Protein AF-A0AAN9UMR5-F1 (afdb_monomer)

Radius of gyration: 18.33 Å; Cα contacts (8 Å, |Δi|>4): 106; chains: 1; bounding box: 47×24×53 Å

Organism: NCBI:txid117547

pLDDT: mean 81.88, std 14.11, range [37.31, 95.06]

Secondary structure (DSSP, 8-state):
-PPPPHHHHHHHHHH-HHHHHHHHHHHHHHT-HHHHHTTT-S-HHHHHHHHHHTTEEEETHHHHHHHHT---SSPPEEEEES-HHHHHHHHHHHHHTTPEEEEETTEEEEE--

Mean predicted aligned error: 8.67 Å

Structure (mmCIF, N/CA/C/O backbone):
data_AF-A0AAN9UMR5-F1
#
_entry.id   AF-A0AAN9UMR5-F1
#
loop_
_atom_site.group_PDB
_atom_site.id
_atom_site.type_symbol
_atom_site.label_atom_id
_atom_site.label_alt_id
_atom_site.label_comp_id
_atom_site.label_asym_id
_atom_site.label_entity_id
_atom_site.label_seq_id
_atom_site.pdbx_PDB_ins_code
_atom_site.Cartn_x
_atom_site.Cartn_y
_atom_site.Cartn_z
_atom_site.occupancy
_atom_site.B_iso_or_equiv
_atom_site.auth_seq_id
_atom_site.auth_comp_id
_atom_site.auth_asym_id
_atom_site.auth_atom_id
_atom_site.pdbx_PDB_model_num
ATOM 1 N N . MET A 1 1 ? -15.652 -15.778 32.200 1.00 44.75 1 MET A N 1
ATOM 2 C CA . MET A 1 1 ? -15.644 -14.393 31.683 1.00 44.75 1 MET A CA 1
ATOM 3 C C . MET A 1 1 ? -16.024 -14.462 30.219 1.00 44.75 1 MET A C 1
ATOM 5 O O . MET A 1 1 ? -15.482 -15.312 29.527 1.00 44.75 1 MET A O 1
ATOM 9 N N . GLN A 1 2 ? -17.001 -13.669 29.790 1.00 79.44 2 GLN A N 1
ATOM 10 C CA . GLN A 1 2 ? -17.461 -13.634 28.402 1.00 79.44 2 GLN A CA 1
ATOM 11 C C . GLN A 1 2 ? -16.709 -12.500 27.702 1.00 79.44 2 GLN A C 1
ATOM 13 O O . GLN A 1 2 ? -16.713 -11.374 28.201 1.00 79.44 2 GLN A O 1
ATOM 18 N N . PHE A 1 3 ? -15.995 -12.812 26.625 1.00 83.06 3 PHE A N 1
ATOM 19 C CA . PHE A 1 3 ? -15.247 -11.822 25.855 1.00 83.06 3 PHE A CA 1
ATOM 20 C C . PHE A 1 3 ? -16.115 -11.293 24.713 1.00 83.06 3 PHE A C 1
ATOM 22 O O . PHE A 1 3 ? -17.003 -11.992 24.231 1.00 83.06 3 PHE A O 1
ATOM 29 N N . LEU A 1 4 ? -15.869 -10.045 24.316 1.00 85.44 4 LEU A N 1
ATOM 30 C CA . LEU A 1 4 ? -16.477 -9.458 23.127 1.00 85.44 4 LEU A CA 1
ATOM 31 C C . LEU A 1 4 ? -15.901 -10.137 21.889 1.00 85.44 4 LEU A C 1
ATOM 33 O O . LEU A 1 4 ? -14.686 -10.135 21.688 1.00 85.44 4 LEU A O 1
ATOM 37 N N . GLU A 1 5 ? -16.777 -10.659 21.044 1.00 89.88 5 GLU A N 1
ATOM 38 C CA . GLU A 1 5 ? -16.394 -11.188 19.745 1.00 89.88 5 GLU A CA 1
ATOM 39 C C . GLU A 1 5 ? -16.374 -10.057 18.698 1.00 89.88 5 GLU A C 1
ATOM 41 O O . GLU A 1 5 ? -17.028 -9.020 18.870 1.00 89.88 5 GLU A O 1
ATOM 46 N N . PRO A 1 6 ? -15.682 -10.223 17.554 1.00 86.50 6 PRO A N 1
ATOM 47 C CA . PRO A 1 6 ? -15.618 -9.187 16.520 1.00 86.50 6 PRO A CA 1
ATOM 48 C C . PRO A 1 6 ? -16.995 -8.687 16.050 1.00 86.50 6 PRO A C 1
ATOM 50 O O . PRO A 1 6 ? -17.166 -7.504 15.756 1.00 86.50 6 PRO A O 1
ATOM 53 N N . HIS A 1 7 ? -18.000 -9.565 16.013 1.00 88.69 7 HIS A N 1
ATOM 54 C CA . HIS A 1 7 ? -19.360 -9.198 15.620 1.00 88.69 7 HIS A CA 1
ATOM 55 C C . HIS A 1 7 ? -20.059 -8.295 16.651 1.00 88.69 7 HIS A C 1
ATOM 57 O O . HIS A 1 7 ? -20.858 -7.439 16.264 1.00 88.69 7 HIS A O 1
ATOM 63 N N . ASP A 1 8 ? -19.729 -8.424 17.937 1.00 91.62 8 ASP A N 1
ATOM 64 C CA . ASP A 1 8 ? -20.247 -7.551 18.989 1.00 91.62 8 ASP A CA 1
ATOM 65 C C . ASP A 1 8 ? -19.662 -6.144 18.866 1.00 91.62 8 ASP A C 1
ATOM 67 O O . ASP A 1 8 ? -20.387 -5.157 18.989 1.00 91.62 8 ASP A O 1
ATOM 71 N N . ILE A 1 9 ? -18.375 -6.038 18.519 1.00 88.62 9 ILE A N 1
ATOM 72 C CA . ILE A 1 9 ? -17.707 -4.755 18.246 1.00 88.62 9 ILE A CA 1
ATOM 73 C C . ILE A 1 9 ? -18.368 -4.051 17.053 1.00 88.62 9 ILE A C 1
ATOM 75 O O . ILE A 1 9 ? -18.643 -2.849 17.105 1.00 88.62 9 ILE A O 1
ATOM 79 N N . LEU A 1 10 ? -18.677 -4.793 15.985 1.00 89.00 10 LEU A N 1
ATOM 80 C CA . LEU A 1 10 ? -19.373 -4.248 14.815 1.00 89.00 10 LEU A CA 1
ATOM 81 C C . LEU A 1 10 ? -20.801 -3.798 15.150 1.00 89.00 10 LEU A C 1
ATOM 83 O O . LEU A 1 10 ? -21.231 -2.732 14.702 1.00 89.00 10 LEU A O 1
ATOM 87 N N . ARG A 1 11 ? -21.526 -4.563 15.976 1.00 91.44 11 ARG A N 1
ATOM 88 C CA . ARG A 1 11 ? -22.841 -4.149 16.488 1.00 91.44 11 ARG A CA 1
ATOM 89 C C . ARG A 1 11 ? -22.729 -2.875 17.316 1.00 91.44 11 ARG A C 1
ATOM 91 O O . ARG A 1 11 ? -23.497 -1.946 17.078 1.00 91.44 11 ARG A O 1
ATOM 98 N N . LEU A 1 12 ? -21.739 -2.777 18.200 1.00 90.44 12 LEU A N 1
ATOM 99 C CA . LEU A 1 12 ? -21.517 -1.595 19.032 1.00 90.44 12 LEU A CA 1
ATOM 100 C C . LEU A 1 12 ? -21.188 -0.349 18.190 1.00 90.44 12 LEU A C 1
ATOM 102 O O . LEU A 1 12 ? -21.710 0.732 18.456 1.00 90.44 12 LEU A O 1
ATOM 106 N N . ARG A 1 13 ? -20.413 -0.505 17.107 1.00 91.31 13 ARG A N 1
ATOM 107 C CA . ARG A 1 13 ? -20.164 0.551 16.100 1.00 91.31 13 ARG A CA 1
ATOM 108 C C . ARG A 1 13 ? -21.451 1.015 15.408 1.00 91.31 13 ARG A C 1
ATOM 110 O O . ARG A 1 13 ? -21.593 2.191 15.057 1.00 91.31 13 ARG A O 1
ATOM 117 N N . SER A 1 14 ? -22.390 0.100 15.169 1.00 90.00 14 SER A N 1
ATOM 118 C CA . SER A 1 14 ? -23.657 0.430 14.509 1.00 90.00 14 SER A CA 1
ATOM 119 C C . SER A 1 14 ? -24.617 1.198 15.425 1.00 90.00 14 SER A C 1
ATOM 121 O O . SER A 1 14 ? -25.298 2.103 14.945 1.00 90.00 14 SER A O 1
ATOM 123 N N . THR A 1 15 ? -24.617 0.904 16.729 1.00 94.50 15 THR A N 1
ATOM 124 C CA . THR A 1 15 ? -25.575 1.460 17.698 1.00 94.50 15 THR A CA 1
ATOM 125 C C . THR A 1 15 ? -25.069 2.702 18.432 1.00 94.50 15 THR A C 1
ATOM 127 O O . THR A 1 15 ? -25.874 3.571 18.759 1.00 94.50 15 THR A O 1
ATOM 130 N N . SER A 1 16 ? -23.758 2.833 18.662 1.00 95.06 16 SER A N 1
ATOM 131 C CA . SER A 1 16 ? -23.162 3.968 19.378 1.00 95.06 16 SER A CA 1
ATOM 132 C C . SER A 1 16 ? -22.323 4.845 18.449 1.00 95.06 16 SER A C 1
ATOM 134 O O . SER A 1 16 ? -21.291 4.418 17.927 1.00 95.06 16 SER A O 1
ATOM 136 N N . LYS A 1 17 ? -22.755 6.102 18.268 1.00 93.25 17 LYS A N 1
ATOM 137 C CA . LYS A 1 17 ? -21.997 7.111 17.506 1.00 93.25 17 LYS A CA 1
ATOM 138 C C . LYS A 1 17 ? -20.654 7.405 18.164 1.00 93.25 17 LYS A C 1
ATOM 140 O O . LYS A 1 17 ? -19.641 7.370 17.489 1.00 93.25 17 LYS A O 1
ATOM 145 N N . GLU A 1 18 ? -20.631 7.574 19.484 1.00 93.75 18 GLU A N 1
ATOM 146 C CA . GLU A 1 18 ? -19.389 7.844 20.213 1.00 93.75 18 GLU A CA 1
ATOM 147 C C . GLU A 1 18 ? -18.375 6.701 20.056 1.00 93.75 18 GLU A C 1
ATOM 149 O O . GLU A 1 18 ? -17.184 6.934 19.855 1.00 93.75 18 GLU A O 1
ATOM 154 N N . PHE A 1 19 ? -18.844 5.449 20.107 1.00 92.06 19 PHE A N 1
ATOM 155 C CA . PHE A 1 19 ? -17.971 4.300 19.885 1.00 92.06 19 PHE A CA 1
ATOM 156 C C . PHE A 1 19 ? -17.478 4.238 18.437 1.00 92.06 19 PHE A C 1
ATOM 158 O O . PHE A 1 19 ? -16.305 3.964 18.202 1.00 92.06 19 PHE A O 1
ATOM 165 N N . ARG A 1 20 ? -18.348 4.534 17.465 1.00 92.56 20 ARG A N 1
ATOM 166 C CA . ARG A 1 20 ? -17.966 4.649 16.054 1.00 92.56 20 ARG A CA 1
ATOM 167 C C . ARG A 1 20 ? -16.885 5.707 15.850 1.00 92.56 20 ARG A C 1
ATOM 169 O O . ARG A 1 20 ? -15.866 5.391 15.248 1.00 92.56 20 ARG A O 1
ATOM 176 N N . ASP A 1 21 ? -17.071 6.904 16.394 1.00 94.31 21 ASP A N 1
ATOM 177 C CA . ASP A 1 21 ? -16.142 8.027 16.239 1.00 94.31 21 ASP A CA 1
ATOM 178 C C . ASP A 1 21 ? -14.765 7.709 16.841 1.00 94.31 21 ASP A C 1
ATOM 180 O O . ASP A 1 21 ? -13.737 8.119 16.307 1.00 94.31 21 ASP A O 1
ATOM 184 N N . LYS A 1 22 ? -14.728 6.918 17.921 1.00 91.69 22 LYS A N 1
ATOM 185 C CA . LYS A 1 22 ? -13.484 6.422 18.529 1.00 91.69 22 LYS A CA 1
ATOM 186 C C . LYS A 1 22 ? -12.850 5.262 17.755 1.00 91.69 22 LYS A C 1
ATOM 188 O O . LYS A 1 22 ? -11.630 5.124 17.766 1.00 91.69 22 LYS A O 1
ATOM 193 N N . LEU A 1 23 ? -13.653 4.421 17.102 1.00 90.19 23 LEU A N 1
ATOM 194 C CA . LEU A 1 23 ? -13.182 3.238 16.380 1.00 90.19 23 LEU A CA 1
ATOM 195 C C . LEU A 1 23 ? -12.692 3.559 14.960 1.00 90.19 23 LEU A C 1
ATOM 197 O O . LEU A 1 23 ? -11.751 2.918 14.496 1.00 90.19 23 LEU A O 1
ATOM 201 N N . GLU A 1 24 ? -13.285 4.537 14.270 1.00 89.31 24 GLU A N 1
ATOM 202 C CA . GLU A 1 24 ? -12.901 4.879 12.891 1.00 89.31 24 GLU A CA 1
ATOM 203 C C . GLU A 1 24 ? -11.417 5.228 12.725 1.00 89.31 24 GLU A C 1
ATOM 205 O O . GLU A 1 24 ? -10.783 4.657 11.837 1.00 89.31 24 GLU A O 1
ATOM 210 N N . PRO A 1 25 ? -10.804 6.080 13.569 1.00 89.81 25 PRO A N 1
ATOM 211 C CA . PRO A 1 25 ? -9.381 6.385 13.445 1.00 89.81 25 PRO A CA 1
ATOM 212 C C . PRO A 1 25 ? -8.502 5.144 13.612 1.00 89.81 25 PRO A C 1
ATOM 214 O O . PRO A 1 25 ? -7.483 5.014 12.939 1.00 89.81 25 PRO A O 1
ATOM 217 N N . VAL A 1 26 ? -8.910 4.211 14.480 1.00 87.19 26 VAL A N 1
ATOM 218 C CA . VAL A 1 26 ? -8.191 2.952 14.708 1.00 87.19 26 VAL A CA 1
ATOM 219 C C . VAL A 1 26 ? -8.259 2.077 13.462 1.00 87.19 26 VAL A C 1
ATOM 221 O O . VAL A 1 26 ? -7.226 1.614 12.987 1.00 87.19 26 VAL A O 1
ATOM 224 N N . LEU A 1 27 ? -9.452 1.892 12.888 1.00 84.56 27 LEU A N 1
ATOM 225 C CA . LEU A 1 27 ? -9.618 1.122 11.653 1.00 84.56 27 LEU A CA 1
ATOM 226 C C . LEU A 1 27 ? -8.859 1.762 10.485 1.00 84.5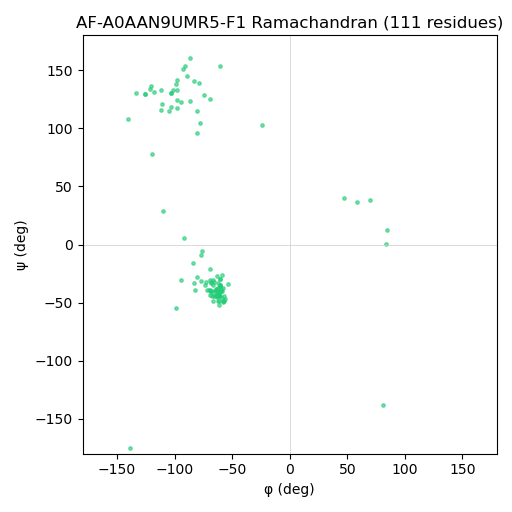6 27 LEU A C 1
ATOM 228 O O . LEU A 1 27 ? -8.173 1.056 9.749 1.00 84.56 27 LEU A O 1
ATOM 232 N N . ALA A 1 28 ? -8.927 3.086 10.346 1.00 85.88 28 ALA A N 1
ATOM 233 C CA . ALA A 1 28 ? -8.201 3.819 9.315 1.00 85.88 28 ALA A CA 1
ATOM 234 C C . ALA A 1 28 ? -6.680 3.645 9.451 1.00 85.88 28 ALA A C 1
ATOM 236 O O . ALA A 1 28 ? -6.006 3.370 8.461 1.00 85.88 28 ALA A O 1
ATOM 237 N N . ALA A 1 29 ? -6.144 3.733 10.672 1.00 84.94 29 ALA A N 1
ATOM 238 C CA . ALA A 1 29 ? -4.722 3.525 10.933 1.00 84.94 29 ALA A CA 1
ATOM 239 C C . ALA A 1 29 ? -4.279 2.074 10.681 1.00 84.94 29 ALA A C 1
ATOM 241 O O . ALA A 1 29 ? -3.170 1.840 10.207 1.00 84.94 29 ALA A O 1
ATOM 242 N N . MET A 1 30 ? -5.143 1.092 10.962 1.00 83.06 30 MET A N 1
ATOM 243 C CA . MET A 1 30 ? -4.841 -0.329 10.750 1.00 83.06 30 MET A CA 1
ATOM 244 C C . MET A 1 30 ? -4.699 -0.703 9.273 1.00 83.06 30 MET A C 1
ATOM 246 O O . MET A 1 30 ? -3.942 -1.616 8.955 1.00 83.06 30 MET A O 1
ATOM 250 N N . PHE A 1 31 ? -5.410 -0.009 8.382 1.00 83.44 31 PHE A N 1
ATOM 251 C CA . PHE A 1 31 ? -5.362 -0.238 6.936 1.00 83.44 31 PHE A CA 1
ATOM 252 C C . PHE A 1 31 ? -4.663 0.908 6.188 1.00 83.44 31 PHE A C 1
ATOM 254 O O . PHE A 1 31 ? -4.936 1.156 5.011 1.00 83.44 31 PHE A O 1
ATOM 261 N N . ASP A 1 32 ? -3.726 1.594 6.847 1.00 89.06 32 ASP A N 1
ATOM 262 C CA . ASP A 1 32 ? -2.905 2.613 6.203 1.00 89.06 32 ASP A CA 1
ATOM 263 C C . ASP A 1 32 ? -1.753 1.971 5.412 1.00 89.06 32 ASP A C 1
ATOM 265 O O . ASP A 1 32 ? -0.669 1.650 5.912 1.00 89.06 32 ASP A O 1
ATOM 269 N N . ILE A 1 33 ? -1.993 1.795 4.117 1.00 88.69 33 ILE A N 1
ATOM 270 C CA . ILE A 1 33 ? -0.992 1.316 3.163 1.00 88.69 33 ILE A CA 1
ATOM 271 C C . ILE A 1 33 ? 0.228 2.241 3.067 1.00 88.69 33 ILE A C 1
ATOM 273 O O . ILE A 1 33 ? 1.332 1.756 2.833 1.00 88.69 33 ILE A O 1
ATOM 277 N N . ASN A 1 34 ? 0.077 3.551 3.288 1.00 90.88 34 ASN A N 1
ATOM 278 C CA . ASN A 1 34 ? 1.220 4.459 3.286 1.00 90.88 34 ASN A CA 1
ATOM 279 C C . ASN A 1 34 ? 2.116 4.180 4.488 1.00 90.88 34 ASN A C 1
ATOM 281 O O . ASN A 1 34 ? 3.331 4.134 4.326 1.00 90.88 34 ASN A O 1
ATOM 285 N N . ALA A 1 35 ? 1.537 3.922 5.664 1.00 87.81 35 ALA A N 1
ATOM 286 C CA . ALA A 1 35 ? 2.307 3.503 6.832 1.00 87.81 35 ALA A CA 1
ATOM 287 C C . ALA A 1 35 ? 3.091 2.210 6.560 1.00 87.81 35 ALA A C 1
ATOM 289 O O . ALA A 1 35 ? 4.260 2.119 6.923 1.00 87.81 35 ALA A O 1
ATOM 290 N N . SER A 1 36 ? 2.490 1.254 5.846 1.00 86.75 36 SER A N 1
ATOM 291 C CA . SER A 1 36 ? 3.165 0.005 5.462 1.00 86.75 36 SER A CA 1
ATOM 292 C C . SER A 1 36 ? 4.282 0.212 4.433 1.00 86.75 36 SER A C 1
ATOM 294 O O . SER A 1 36 ? 5.288 -0.493 4.468 1.00 86.75 36 SER A O 1
ATOM 296 N N . LEU A 1 37 ? 4.132 1.183 3.530 1.00 88.75 37 LEU A N 1
ATOM 297 C CA . LEU A 1 37 ? 5.116 1.496 2.490 1.00 88.75 37 LEU A CA 1
ATOM 298 C C . LEU A 1 37 ? 6.250 2.416 2.965 1.00 88.75 37 LEU A C 1
ATOM 300 O O . LEU A 1 37 ? 7.286 2.458 2.307 1.00 88.75 37 LEU A O 1
ATOM 304 N N . ARG A 1 38 ? 6.101 3.103 4.108 1.00 89.00 38 ARG A N 1
ATOM 305 C CA . ARG A 1 38 ? 7.145 3.978 4.685 1.00 89.00 38 ARG A CA 1
ATOM 306 C C . ARG A 1 38 ? 8.456 3.261 4.993 1.00 89.00 38 ARG A C 1
ATOM 308 O O . ARG A 1 38 ? 9.496 3.902 5.009 1.00 89.00 38 ARG A O 1
ATOM 315 N N . GLN A 1 39 ? 8.414 1.951 5.234 1.00 84.19 39 GLN A N 1
ATOM 316 C CA . GLN A 1 39 ? 9.631 1.156 5.438 1.00 84.19 39 GLN A CA 1
ATOM 317 C C . GLN A 1 39 ? 10.463 1.008 4.151 1.00 84.19 39 GLN A C 1
ATOM 319 O O . GLN A 1 39 ? 11.647 0.699 4.220 1.00 84.19 39 GLN A O 1
ATOM 324 N N . PHE A 1 40 ? 9.834 1.204 2.987 1.00 84.94 40 PHE A N 1
ATOM 325 C CA . PHE A 1 40 ? 10.493 1.147 1.688 1.00 84.94 40 PHE A CA 1
ATOM 326 C C . PHE A 1 40 ? 10.814 2.544 1.200 1.00 84.94 40 PHE A C 1
ATOM 328 O O . PHE A 1 40 ? 11.971 2.814 0.932 1.00 84.94 40 PHE A O 1
ATOM 335 N N . PHE A 1 41 ? 9.817 3.428 1.132 1.00 86.75 41 PHE A N 1
ATOM 336 C CA . PHE A 1 41 ? 9.936 4.754 0.531 1.00 86.75 41 PHE A CA 1
ATOM 337 C C . PHE A 1 41 ? 9.632 5.846 1.549 1.00 86.75 41 PHE A C 1
ATOM 339 O O . PHE A 1 41 ? 8.606 5.788 2.227 1.00 86.75 41 PHE A O 1
ATOM 346 N N . GLU A 1 42 ? 10.439 6.908 1.572 1.00 87.31 42 GLU A N 1
ATOM 347 C CA . GLU A 1 42 ? 10.160 8.088 2.404 1.00 87.31 42 GLU A CA 1
ATOM 348 C C . GLU A 1 42 ? 8.796 8.714 2.073 1.00 87.31 42 GLU A C 1
ATOM 350 O O . GLU A 1 42 ? 8.059 9.163 2.955 1.00 87.31 42 GLU A O 1
ATOM 355 N N . LYS A 1 43 ? 8.437 8.706 0.783 1.00 90.38 43 LYS A N 1
ATOM 356 C CA . LYS A 1 43 ? 7.209 9.302 0.254 1.00 90.38 43 LYS A CA 1
ATOM 357 C C . LYS A 1 43 ? 6.321 8.252 -0.424 1.00 90.38 43 LYS A C 1
ATOM 359 O O . LYS A 1 43 ? 6.236 8.194 -1.652 1.00 90.38 43 LYS A O 1
ATOM 364 N N . PRO A 1 44 ? 5.591 7.436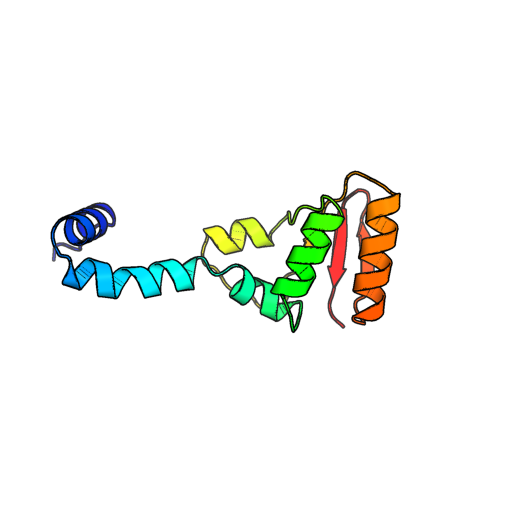 0.355 1.00 91.31 44 PRO A N 1
ATOM 365 C CA . PRO A 1 44 ? 4.801 6.323 -0.178 1.00 91.31 44 PRO A CA 1
ATOM 366 C C . PRO A 1 44 ? 3.664 6.762 -1.116 1.00 91.31 44 PRO A C 1
ATOM 368 O O . PRO A 1 44 ? 3.282 6.016 -2.016 1.00 91.31 44 PRO A O 1
ATOM 371 N N . ALA A 1 45 ? 3.135 7.976 -0.942 1.00 92.69 45 ALA A N 1
ATOM 372 C CA . ALA A 1 45 ? 2.096 8.520 -1.814 1.00 92.69 45 ALA A CA 1
ATOM 373 C C . ALA A 1 45 ? 2.618 8.827 -3.232 1.00 92.69 45 ALA A C 1
ATOM 375 O O . ALA A 1 45 ? 1.925 8.557 -4.215 1.00 92.69 45 ALA A O 1
ATOM 376 N N . GLU A 1 46 ? 3.847 9.344 -3.347 1.00 91.69 46 GLU A N 1
ATOM 377 C CA . GLU A 1 46 ? 4.497 9.583 -4.642 1.00 91.69 46 GLU A CA 1
ATOM 378 C C . GLU A 1 46 ? 4.772 8.250 -5.347 1.00 91.69 46 GLU A C 1
ATOM 380 O O . GLU A 1 46 ? 4.410 8.079 -6.510 1.00 91.69 46 GLU A O 1
ATOM 385 N N . PHE A 1 47 ? 5.286 7.262 -4.610 1.00 91.00 47 PHE A N 1
ATOM 386 C CA . PHE A 1 47 ? 5.496 5.914 -5.135 1.00 91.00 47 PHE A CA 1
ATOM 387 C C . PHE A 1 47 ? 4.193 5.269 -5.639 1.00 91.00 47 PHE A C 1
ATOM 389 O O . PHE A 1 47 ? 4.145 4.761 -6.755 1.00 91.00 47 PHE A O 1
ATOM 396 N N . ARG A 1 48 ? 3.094 5.343 -4.876 1.00 92.00 48 ARG A N 1
ATOM 397 C CA . ARG A 1 48 ? 1.778 4.838 -5.321 1.00 92.00 48 ARG A CA 1
ATOM 398 C C . ARG A 1 48 ? 1.265 5.542 -6.572 1.00 92.00 48 ARG A C 1
ATOM 400 O O . ARG A 1 48 ? 0.612 4.915 -7.401 1.00 92.00 48 ARG A O 1
ATOM 407 N N . THR A 1 49 ? 1.547 6.834 -6.697 1.00 93.00 49 THR A N 1
ATOM 408 C CA . THR A 1 49 ? 1.206 7.592 -7.900 1.00 93.00 49 THR A CA 1
ATOM 409 C C . THR A 1 49 ? 1.969 7.021 -9.091 1.00 93.00 49 THR A C 1
ATOM 411 O O . THR A 1 49 ? 1.353 6.746 -10.116 1.00 93.00 49 THR A O 1
ATOM 414 N N . GLN A 1 50 ? 3.267 6.741 -8.944 1.00 90.50 50 GLN A N 1
ATOM 415 C CA . GLN A 1 50 ? 4.062 6.100 -9.996 1.00 90.50 50 GLN A CA 1
ATOM 416 C C . GLN A 1 50 ? 3.597 4.681 -10.326 1.00 90.50 50 GLN A C 1
ATOM 418 O O . GLN A 1 50 ? 3.502 4.337 -11.503 1.00 90.50 50 GLN A O 1
ATOM 423 N N . LEU A 1 51 ? 3.208 3.889 -9.321 1.00 90.62 51 LEU A N 1
ATOM 424 C CA . LEU A 1 51 ? 2.593 2.580 -9.554 1.00 90.62 51 LEU A CA 1
ATOM 425 C C . LEU A 1 51 ? 1.339 2.693 -10.430 1.00 90.62 51 LEU A C 1
ATOM 427 O O . LEU A 1 51 ? 1.186 1.931 -11.379 1.00 90.62 51 LEU A O 1
ATOM 431 N N . GLY A 1 52 ? 0.475 3.675 -10.154 1.00 89.88 52 GLY A N 1
ATOM 432 C CA . GLY A 1 52 ? -0.718 3.931 -10.960 1.00 89.88 52 GLY A CA 1
ATOM 433 C C . GLY A 1 52 ? -0.397 4.318 -12.407 1.00 89.88 52 GLY A C 1
ATOM 434 O O . GLY A 1 52 ? -1.029 3.807 -13.326 1.00 89.88 52 GLY A O 1
ATOM 435 N N . HIS A 1 53 ? 0.616 5.163 -12.625 1.00 89.88 53 HIS A N 1
ATOM 436 C CA . HIS A 1 53 ? 1.054 5.550 -13.974 1.00 89.88 53 HIS A CA 1
ATOM 437 C C . HIS A 1 53 ? 1.647 4.374 -14.760 1.00 89.88 53 HIS A C 1
ATOM 439 O O . HIS A 1 53 ? 1.500 4.311 -15.978 1.00 89.88 53 HIS A O 1
ATOM 445 N N . CYS A 1 54 ? 2.298 3.439 -14.067 1.00 88.81 54 CYS A N 1
ATOM 446 C CA . CYS A 1 54 ? 2.950 2.280 -14.671 1.00 88.81 54 CYS A CA 1
ATOM 447 C C . CYS A 1 54 ? 2.044 1.039 -14.750 1.00 88.81 54 CYS A C 1
ATOM 449 O O . CYS A 1 54 ? 2.533 -0.029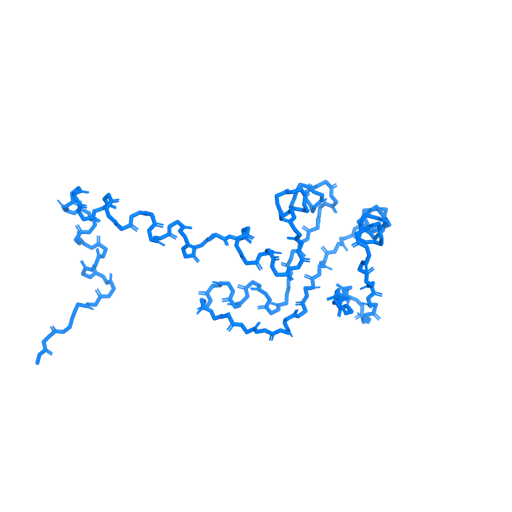 -15.107 1.00 88.81 54 CYS A O 1
ATOM 451 N N . ASN A 1 55 ? 0.758 1.149 -14.387 1.00 88.12 55 ASN A N 1
ATOM 452 C CA . ASN A 1 55 ? -0.157 0.009 -14.233 1.00 88.12 55 ASN A CA 1
ATOM 453 C C . ASN A 1 55 ? 0.468 -1.145 -13.417 1.00 88.12 55 ASN A C 1
ATOM 455 O O . ASN A 1 55 ? 0.358 -2.322 -13.758 1.00 88.12 55 ASN A O 1
ATOM 459 N N . ALA A 1 56 ? 1.196 -0.783 -12.361 1.00 89.12 56 ALA A N 1
ATOM 460 C CA . ALA A 1 56 ? 1.992 -1.697 -11.564 1.00 89.12 56 ALA A CA 1
ATOM 461 C C . ALA A 1 56 ? 1.237 -2.126 -10.303 1.00 89.12 56 ALA A C 1
ATOM 463 O O . ALA A 1 56 ? 0.567 -1.327 -9.641 1.00 89.12 56 ALA A O 1
ATOM 464 N N . LEU A 1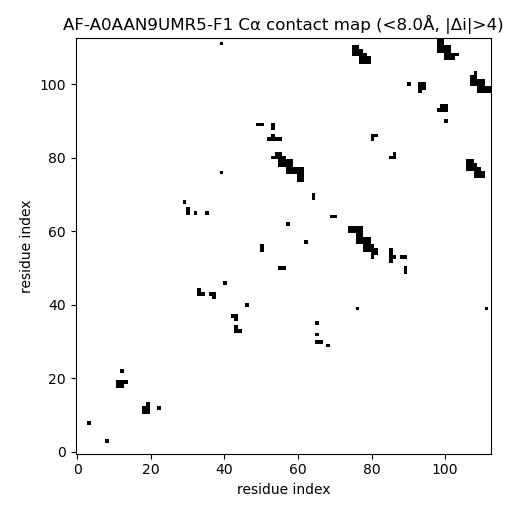 57 ? 1.382 -3.397 -9.941 1.00 90.69 57 LEU A N 1
ATOM 465 C CA . LEU A 1 57 ? 0.699 -4.016 -8.814 1.00 90.69 57 LEU A CA 1
ATOM 466 C C . LEU A 1 57 ? 1.700 -4.501 -7.774 1.00 90.69 57 LEU A C 1
ATOM 468 O O . LEU A 1 57 ? 2.652 -5.214 -8.079 1.00 90.69 57 LEU A O 1
ATOM 472 N N . ILE A 1 58 ? 1.447 -4.158 -6.514 1.00 90.44 58 ILE A N 1
ATOM 473 C CA . ILE A 1 58 ? 2.183 -4.740 -5.393 1.00 90.44 58 ILE A CA 1
ATOM 474 C C . ILE A 1 58 ? 1.679 -6.166 -5.186 1.00 90.44 58 ILE A C 1
ATOM 476 O O . ILE A 1 58 ? 0.476 -6.385 -5.034 1.00 90.44 58 ILE A O 1
ATOM 480 N N . HIS A 1 59 ? 2.593 -7.126 -5.126 1.00 87.69 59 HIS A N 1
ATOM 481 C CA . HIS A 1 59 ? 2.258 -8.527 -4.895 1.00 87.69 59 HIS A CA 1
ATOM 482 C C . HIS A 1 59 ? 3.247 -9.190 -3.927 1.00 87.69 59 HIS A C 1
ATOM 484 O O . HIS A 1 59 ? 4.100 -8.537 -3.325 1.00 87.69 59 HIS A O 1
ATOM 490 N N . GLY A 1 60 ? 3.092 -10.500 -3.736 1.00 85.50 60 GLY A N 1
ATOM 491 C CA . GLY A 1 60 ? 3.940 -11.283 -2.848 1.00 85.50 60 GLY A CA 1
ATOM 492 C C . GLY A 1 60 ? 3.517 -11.155 -1.388 1.00 85.50 60 GLY A C 1
ATOM 493 O O . GLY A 1 60 ? 2.333 -11.207 -1.059 1.00 85.50 60 GLY A O 1
ATOM 494 N N . ASP A 1 61 ? 4.501 -11.025 -0.508 1.00 86.25 61 ASP A N 1
ATOM 495 C CA . ASP A 1 61 ? 4.305 -11.151 0.936 1.00 86.25 61 ASP A CA 1
ATOM 496 C C . ASP A 1 61 ? 3.735 -9.874 1.579 1.00 86.25 61 ASP A C 1
ATOM 498 O O . ASP A 1 61 ? 2.999 -9.930 2.565 1.00 86.25 61 ASP A O 1
ATOM 502 N N . LEU A 1 62 ? 4.003 -8.701 0.993 1.00 87.88 62 LEU A N 1
ATOM 503 C CA . LEU A 1 62 ? 3.552 -7.430 1.561 1.00 87.88 62 LEU A CA 1
ATOM 504 C C . LEU A 1 62 ? 2.016 -7.310 1.643 1.00 87.88 62 LEU A C 1
ATOM 506 O O . LEU A 1 62 ? 1.525 -6.994 2.730 1.00 87.88 62 LEU A O 1
ATOM 510 N N . PRO A 1 63 ? 1.228 -7.598 0.585 1.00 88.81 63 PRO A N 1
ATOM 511 C CA . PRO A 1 63 ? -0.231 -7.580 0.694 1.00 88.81 63 PRO A CA 1
ATOM 512 C C . PRO A 1 63 ? -0.768 -8.573 1.731 1.00 88.81 63 PRO A C 1
ATOM 514 O O . PRO A 1 63 ? -1.670 -8.233 2.494 1.00 88.81 63 PRO A O 1
ATOM 517 N N . LEU A 1 64 ? -0.198 -9.781 1.809 1.00 88.31 64 LEU A N 1
ATOM 518 C CA . LEU A 1 64 ? -0.617 -10.793 2.786 1.00 88.31 64 LEU A CA 1
ATOM 519 C C . LEU A 1 64 ? -0.413 -10.289 4.217 1.00 88.31 64 LEU A C 1
ATOM 521 O O . LEU A 1 64 ? -1.337 -10.326 5.030 1.00 88.31 64 LEU A O 1
ATOM 525 N N . ARG A 1 65 ? 0.770 -9.743 4.503 1.00 84.31 65 ARG A N 1
ATOM 526 C CA . ARG A 1 65 ? 1.116 -9.174 5.810 1.00 84.31 65 ARG A CA 1
ATOM 527 C C . ARG A 1 65 ? 0.273 -7.956 6.162 1.00 84.31 65 ARG A C 1
ATOM 529 O O . ARG A 1 65 ? -0.131 -7.827 7.317 1.00 84.31 65 ARG A O 1
ATOM 536 N N . PHE A 1 66 ? -0.029 -7.105 5.181 1.00 87.69 66 PHE A N 1
ATOM 537 C CA . PHE A 1 66 ? -0.917 -5.956 5.349 1.00 87.69 66 PHE A CA 1
ATOM 538 C C . PHE A 1 66 ? -2.296 -6.397 5.862 1.00 87.69 66 PHE A C 1
ATOM 540 O O . PHE A 1 66 ? -2.766 -5.896 6.881 1.00 87.69 66 PHE A O 1
ATOM 547 N N . PHE A 1 67 ? -2.906 -7.413 5.244 1.00 86.56 67 PHE A N 1
ATOM 548 C CA . PHE A 1 67 ? -4.198 -7.939 5.702 1.00 86.56 67 PHE A CA 1
ATOM 549 C C . PHE A 1 67 ? -4.100 -8.749 7.007 1.00 86.56 67 PHE A C 1
ATOM 551 O O . PHE A 1 67 ? -5.020 -8.720 7.831 1.00 86.56 67 PHE A O 1
ATOM 558 N N . GLN A 1 68 ? -2.978 -9.436 7.238 1.00 87.06 68 GLN A N 1
ATOM 559 C CA . GLN A 1 68 ? -2.703 -10.165 8.483 1.00 87.06 68 GLN A CA 1
ATOM 560 C C . GLN A 1 68 ? -2.286 -9.260 9.649 1.00 87.06 68 GLN A C 1
ATOM 562 O O . GLN A 1 68 ? -2.212 -9.739 10.780 1.00 87.06 68 GLN A O 1
ATOM 567 N N . ARG A 1 69 ? -2.035 -7.966 9.409 1.00 83.12 69 ARG A N 1
ATOM 568 C CA . ARG A 1 69 ? -1.622 -6.978 10.422 1.00 83.12 69 ARG A CA 1
ATOM 569 C C . ARG A 1 69 ? -0.329 -7.370 11.146 1.00 83.12 69 ARG A C 1
ATOM 571 O O . ARG A 1 69 ? -0.180 -7.142 12.343 1.00 83.12 69 ARG A O 1
ATOM 578 N N . THR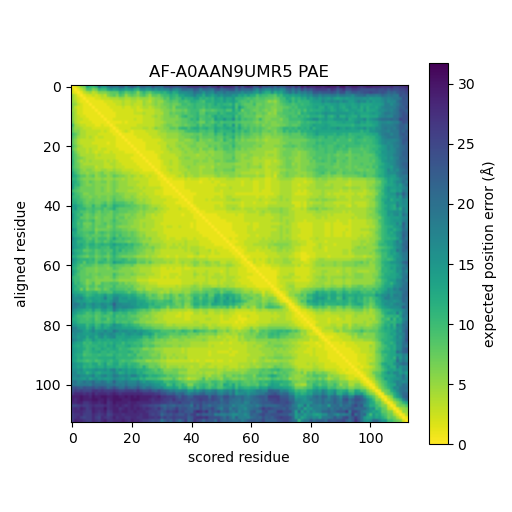 A 1 70 ? 0.602 -7.983 10.417 1.00 79.94 70 THR A N 1
ATOM 579 C CA . THR A 1 70 ? 1.892 -8.428 10.962 1.00 79.94 70 THR A CA 1
ATOM 580 C C . THR A 1 70 ? 3.021 -7.584 10.385 1.00 79.94 70 THR A C 1
ATOM 582 O O . THR A 1 70 ? 3.222 -7.563 9.173 1.00 79.94 70 THR A O 1
ATOM 585 N N . ILE A 1 71 ? 3.782 -6.911 11.252 1.00 69.69 71 ILE A N 1
ATOM 586 C CA . ILE A 1 71 ? 4.974 -6.148 10.866 1.00 69.69 71 ILE A CA 1
ATOM 587 C C . ILE A 1 71 ? 6.197 -7.025 11.124 1.00 69.69 71 ILE A C 1
ATOM 589 O O . ILE A 1 71 ? 6.399 -7.501 12.241 1.00 69.69 71 ILE A O 1
ATOM 593 N N . ARG A 1 72 ? 7.019 -7.236 10.097 1.00 71.88 72 ARG A N 1
ATOM 594 C CA . ARG A 1 72 ? 8.346 -7.838 10.242 1.00 71.88 72 ARG A CA 1
ATOM 595 C C . ARG A 1 72 ? 9.377 -6.908 9.604 1.00 71.88 72 ARG A C 1
ATOM 597 O O . ARG A 1 72 ? 9.159 -6.512 8.456 1.00 71.88 72 ARG A O 1
ATOM 604 N N . PRO A 1 73 ? 10.468 -6.571 10.312 1.00 65.75 73 PRO A N 1
ATOM 605 C CA . PRO A 1 73 ? 11.621 -5.956 9.668 1.00 65.75 73 PRO A CA 1
ATOM 606 C C . PRO A 1 73 ? 12.175 -6.912 8.594 1.00 65.75 73 PRO A C 1
ATOM 608 O O . PRO A 1 73 ? 11.946 -8.121 8.669 1.00 65.75 73 PRO A O 1
ATOM 611 N N . ASP A 1 74 ? 12.838 -6.364 7.577 1.00 68.50 74 ASP A N 1
ATOM 612 C CA . ASP A 1 74 ? 13.448 -7.095 6.449 1.00 68.50 74 ASP A CA 1
ATOM 613 C C . ASP A 1 74 ? 12.469 -7.740 5.458 1.00 68.50 74 ASP A C 1
ATOM 615 O O . ASP A 1 74 ? 12.687 -8.834 4.932 1.00 68.50 74 ASP A O 1
ATOM 619 N N . THR A 1 75 ? 11.360 -7.059 5.169 1.00 74.12 75 THR A N 1
ATOM 620 C CA . THR A 1 75 ? 10.458 -7.492 4.094 1.00 74.12 75 THR A CA 1
ATOM 621 C C . THR A 1 75 ? 10.969 -6.985 2.747 1.00 74.12 75 THR A C 1
ATOM 623 O O . THR A 1 75 ? 11.417 -5.849 2.653 1.00 74.12 75 THR A O 1
ATOM 626 N N . LEU A 1 76 ? 10.866 -7.801 1.699 1.00 81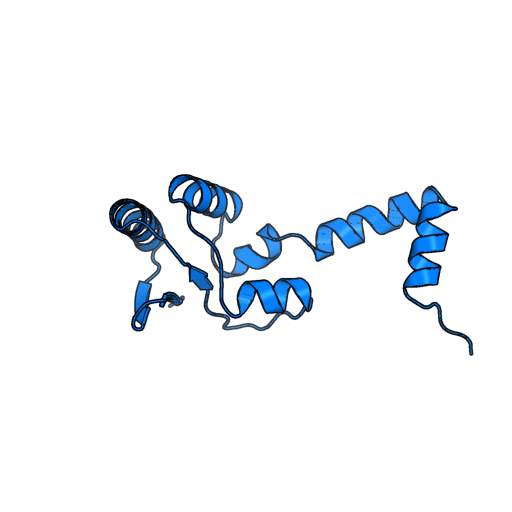.62 76 LEU A N 1
ATOM 627 C CA . LEU A 1 76 ? 11.095 -7.367 0.321 1.00 81.62 76 LEU A CA 1
ATOM 628 C C . LEU A 1 76 ? 9.789 -6.865 -0.300 1.00 81.62 76 LEU A C 1
ATOM 630 O O . LEU A 1 76 ? 8.714 -7.403 -0.023 1.00 81.62 76 LEU A O 1
ATOM 634 N N . LEU A 1 77 ? 9.886 -5.850 -1.156 1.00 85.62 77 LEU A N 1
ATOM 635 C CA . LEU A 1 77 ? 8.751 -5.365 -1.931 1.00 85.62 77 LEU A CA 1
ATOM 636 C C . LEU A 1 77 ? 8.806 -5.968 -3.334 1.00 85.62 77 LEU A C 1
ATOM 638 O O . LEU A 1 77 ? 9.742 -5.707 -4.087 1.00 85.62 77 LEU A O 1
ATOM 642 N N . SER A 1 78 ? 7.787 -6.749 -3.685 1.00 87.56 78 SER A N 1
ATOM 643 C CA . SER A 1 78 ? 7.630 -7.308 -5.028 1.00 87.56 78 SER A CA 1
ATOM 644 C C . SER A 1 78 ? 6.574 -6.530 -5.805 1.00 87.56 78 SER A C 1
ATOM 646 O O . SER A 1 78 ? 5.468 -6.280 -5.306 1.00 87.56 78 SER A O 1
ATOM 648 N N . ILE A 1 79 ? 6.926 -6.135 -7.027 1.00 88.31 79 ILE A N 1
ATOM 649 C CA . ILE A 1 79 ? 6.075 -5.339 -7.909 1.00 88.31 79 ILE A CA 1
ATOM 650 C C . ILE A 1 79 ? 5.951 -6.070 -9.242 1.00 88.31 79 ILE A C 1
ATOM 652 O O . ILE A 1 79 ? 6.942 -6.452 -9.859 1.00 88.31 79 ILE A O 1
ATOM 656 N N . MET A 1 80 ? 4.712 -6.239 -9.687 1.00 86.19 80 MET A N 1
ATOM 657 C CA . MET A 1 80 ? 4.363 -6.841 -10.961 1.00 86.19 80 MET A CA 1
ATOM 658 C C . MET A 1 80 ? 3.966 -5.732 -11.922 1.00 86.19 80 MET A C 1
ATOM 660 O O . MET A 1 80 ? 3.150 -4.874 -11.583 1.00 86.19 80 MET A O 1
ATOM 664 N N . ILE A 1 81 ? 4.542 -5.762 -13.116 1.00 87.81 81 ILE A N 1
ATOM 665 C CA . ILE A 1 81 ? 4.290 -4.798 -14.183 1.00 87.81 81 ILE A CA 1
ATOM 666 C C . ILE A 1 81 ? 4.085 -5.604 -15.456 1.00 87.81 81 ILE A C 1
ATOM 668 O O . ILE A 1 81 ? 4.863 -6.509 -15.744 1.00 87.81 81 ILE A O 1
ATOM 672 N N . GLU A 1 82 ? 3.014 -5.309 -16.182 1.00 82.62 82 GLU A N 1
ATOM 673 C CA . GLU A 1 82 ? 2.663 -6.052 -17.393 1.00 82.62 82 GLU A CA 1
ATOM 674 C C . GLU A 1 82 ? 3.447 -5.563 -18.620 1.00 82.62 82 GLU A C 1
ATOM 676 O O . GLU A 1 82 ? 3.884 -6.370 -19.437 1.00 82.62 82 GLU A O 1
ATOM 681 N N . ASP A 1 83 ? 3.653 -4.246 -18.738 1.00 86.38 83 ASP A N 1
ATOM 682 C CA . ASP A 1 83 ? 4.308 -3.631 -19.893 1.00 86.38 83 ASP A CA 1
ATOM 683 C C . ASP A 1 83 ? 5.790 -3.322 -19.645 1.00 86.38 83 ASP A C 1
ATOM 685 O O . ASP A 1 83 ? 6.183 -2.775 -18.612 1.00 86.38 83 ASP A O 1
ATOM 689 N N . HIS A 1 84 ? 6.615 -3.602 -20.653 1.00 79.94 84 HIS A N 1
ATOM 690 C CA . HIS A 1 84 ? 8.054 -3.379 -20.593 1.00 79.94 84 HIS A CA 1
ATOM 691 C C . HIS A 1 84 ? 8.417 -1.886 -20.569 1.00 79.94 84 HIS A C 1
ATOM 693 O O . HIS A 1 84 ? 9.378 -1.505 -19.906 1.00 79.94 84 HIS A O 1
ATOM 699 N N . ARG A 1 85 ? 7.640 -1.008 -21.225 1.00 83.94 85 ARG A N 1
ATOM 700 C CA . ARG A 1 85 ? 7.912 0.443 -21.169 1.00 83.94 85 ARG A CA 1
ATOM 701 C C . ARG A 1 85 ? 7.625 0.991 -19.777 1.00 83.94 85 ARG A C 1
ATOM 703 O O . ARG A 1 85 ? 8.422 1.757 -19.240 1.00 83.94 85 ARG A O 1
ATOM 710 N N . SER A 1 86 ? 6.507 0.575 -19.185 1.00 85.31 86 SER A N 1
ATOM 711 C CA . SER A 1 86 ? 6.170 0.889 -17.796 1.00 85.31 86 SER A CA 1
ATOM 712 C C . SER A 1 86 ? 7.200 0.340 -16.809 1.00 85.31 86 SER A C 1
ATOM 714 O O . SER A 1 86 ? 7.497 1.009 -15.821 1.00 85.31 86 SER A O 1
ATOM 716 N N . PHE A 1 87 ? 7.790 -0.826 -17.093 1.00 84.62 87 PHE A N 1
ATOM 717 C CA . PHE A 1 87 ? 8.892 -1.360 -16.299 1.00 84.62 87 PHE A CA 1
ATOM 718 C C . PHE A 1 87 ? 10.106 -0.432 -16.316 1.00 84.62 87 PHE A C 1
ATOM 720 O O . PHE A 1 87 ? 10.545 -0.021 -15.248 1.00 84.62 87 PHE A O 1
ATOM 727 N N . THR A 1 88 ? 10.589 -0.018 -17.491 1.00 85.00 88 THR A N 1
ATOM 728 C CA . THR A 1 88 ? 11.750 0.885 -17.586 1.00 85.00 88 THR A CA 1
ATOM 729 C C . THR A 1 88 ? 11.505 2.220 -16.876 1.00 85.00 88 THR A C 1
ATOM 731 O O . THR A 1 88 ? 12.401 2.754 -16.228 1.00 85.00 88 THR A O 1
ATOM 734 N N . LEU A 1 89 ? 10.285 2.764 -16.960 1.00 86.94 89 LEU A N 1
ATOM 735 C CA . LEU A 1 89 ? 9.922 4.005 -16.265 1.00 86.94 89 LEU A CA 1
ATOM 736 C C . LEU A 1 89 ? 9.953 3.847 -14.741 1.00 86.94 89 LEU A C 1
ATOM 738 O O . LEU A 1 89 ? 10.457 4.728 -14.040 1.00 86.94 89 LEU A O 1
ATOM 742 N N . LEU A 1 90 ? 9.415 2.738 -14.225 1.00 85.88 90 LEU A N 1
ATOM 743 C CA . LEU A 1 90 ? 9.415 2.484 -12.790 1.00 85.88 90 LEU A CA 1
ATOM 744 C C . LEU A 1 90 ? 10.818 2.133 -12.286 1.00 85.88 90 LEU A C 1
ATOM 746 O O . LEU A 1 90 ? 11.206 2.597 -11.218 1.00 85.88 90 LEU A O 1
ATOM 750 N N . GLU A 1 91 ? 11.588 1.367 -13.053 1.00 86.44 91 GLU A N 1
ATOM 751 C CA . GLU A 1 91 ? 12.987 1.058 -12.765 1.00 86.44 91 GLU A CA 1
ATOM 752 C C . GLU A 1 91 ? 13.816 2.339 -12.651 1.00 86.44 91 GLU A C 1
ATOM 754 O O . GLU A 1 91 ? 14.490 2.532 -11.644 1.00 86.44 91 GLU A O 1
ATOM 759 N N . ASP A 1 92 ? 13.696 3.268 -13.601 1.00 87.06 92 ASP A N 1
ATOM 760 C CA . ASP A 1 92 ? 14.411 4.546 -13.549 1.00 87.06 92 ASP A CA 1
ATOM 761 C C . ASP A 1 92 ? 14.005 5.383 -12.317 1.00 87.06 92 ASP A C 1
ATOM 763 O O . ASP A 1 92 ? 14.849 6.005 -11.668 1.00 87.06 92 ASP A O 1
ATOM 767 N N . TYR A 1 93 ? 12.724 5.355 -11.925 1.00 87.25 93 TYR A N 1
ATOM 768 C CA . TYR A 1 93 ? 12.247 5.982 -10.684 1.00 87.25 93 TYR A CA 1
ATOM 769 C C . TYR A 1 93 ? 12.860 5.339 -9.429 1.00 87.25 93 TYR A C 1
ATOM 771 O O . TYR A 1 93 ? 13.295 6.041 -8.514 1.00 87.25 93 TYR A O 1
ATOM 779 N N . ILE A 1 94 ? 12.913 4.010 -9.388 1.00 86.69 94 ILE A N 1
ATOM 780 C CA . ILE A 1 94 ? 13.448 3.226 -8.271 1.00 86.69 94 ILE A CA 1
ATOM 781 C C . ILE A 1 94 ? 14.966 3.425 -8.152 1.00 86.69 94 ILE A C 1
ATOM 783 O O . ILE A 1 94 ? 15.467 3.686 -7.059 1.00 86.69 94 ILE A O 1
ATOM 787 N N . LEU A 1 95 ? 15.696 3.389 -9.268 1.00 86.44 95 LEU A N 1
ATOM 788 C CA . LEU A 1 95 ? 17.140 3.624 -9.307 1.00 86.44 95 LEU A CA 1
ATOM 789 C C . LEU A 1 95 ? 17.491 5.050 -8.867 1.00 86.44 95 LEU A C 1
ATOM 791 O O . LEU A 1 95 ? 18.427 5.241 -8.093 1.00 86.44 95 LEU A O 1
ATOM 795 N N . LYS A 1 96 ? 16.702 6.056 -9.273 1.00 86.06 96 LYS A N 1
ATOM 796 C CA . LYS A 1 96 ? 16.840 7.439 -8.776 1.00 86.06 96 LYS A CA 1
ATOM 797 C C . LYS A 1 96 ? 16.634 7.556 -7.267 1.00 86.06 96 LYS A C 1
ATOM 799 O O . LYS A 1 96 ? 17.219 8.439 -6.647 1.00 86.06 96 LYS A O 1
ATOM 804 N N . GLY A 1 97 ? 15.820 6.678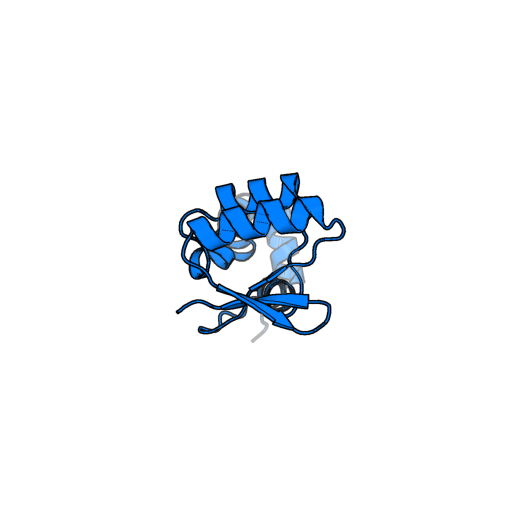 -6.685 1.00 80.44 97 GLY A N 1
ATOM 805 C CA . GLY A 1 97 ? 15.623 6.579 -5.241 1.00 80.44 97 GLY A CA 1
ATOM 806 C C . GLY A 1 97 ? 16.770 5.894 -4.490 1.00 80.44 97 GLY A C 1
ATOM 807 O O . GLY A 1 97 ? 16.739 5.870 -3.265 1.00 80.44 97 GLY A O 1
ATOM 808 N N . GLY A 1 98 ? 17.773 5.350 -5.192 1.00 81.19 98 GLY A N 1
ATOM 809 C CA . GLY A 1 98 ? 18.906 4.640 -4.590 1.00 81.19 98 GLY A CA 1
ATOM 810 C C . GLY A 1 98 ? 18.643 3.161 -4.283 1.00 81.19 98 GLY A C 1
ATOM 811 O O . GLY A 1 98 ? 19.434 2.539 -3.579 1.00 81.19 98 GLY A O 1
ATOM 812 N N . TYR A 1 99 ? 17.555 2.589 -4.801 1.00 81.31 99 TYR A N 1
ATOM 813 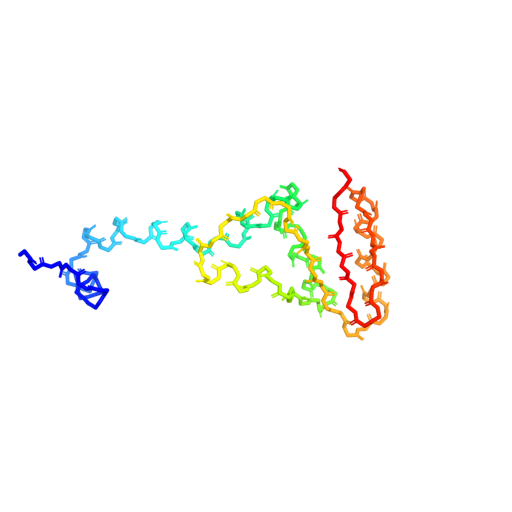C CA . TYR A 1 99 ? 17.197 1.184 -4.593 1.00 81.31 99 TYR A CA 1
ATOM 814 C C . TYR A 1 99 ? 17.781 0.294 -5.694 1.00 81.31 99 TYR A C 1
ATOM 816 O O . TYR A 1 99 ? 17.957 0.731 -6.831 1.00 81.31 99 TYR A O 1
ATOM 824 N N . CYS A 1 100 ? 18.017 -0.984 -5.389 1.00 72.75 100 CYS A N 1
ATOM 825 C CA . CYS A 1 100 ? 18.432 -1.972 -6.384 1.00 72.75 100 CYS A CA 1
ATOM 826 C C . CYS A 1 100 ? 17.253 -2.854 -6.813 1.00 72.75 100 CYS A C 1
ATOM 828 O O . CYS A 1 100 ? 16.524 -3.392 -5.972 1.00 72.75 100 CYS A O 1
ATOM 830 N N . VAL A 1 101 ? 17.102 -3.043 -8.126 1.00 68.31 101 VAL A N 1
ATOM 831 C CA . VAL A 1 101 ? 16.173 -4.018 -8.707 1.00 68.31 101 VAL A CA 1
ATOM 832 C C . VAL A 1 101 ? 16.878 -5.367 -8.793 1.00 68.31 101 VAL A C 1
ATOM 834 O O . VAL A 1 101 ? 17.941 -5.479 -9.399 1.00 68.31 101 VAL A O 1
ATOM 837 N N . THR A 1 102 ? 16.298 -6.399 -8.182 1.00 66.50 102 THR A N 1
ATOM 838 C CA . THR A 1 102 ? 16.722 -7.787 -8.402 1.00 66.50 102 THR A CA 1
ATOM 839 C C . THR A 1 102 ? 15.691 -8.480 -9.285 1.00 66.50 102 THR A C 1
ATOM 841 O O . THR A 1 102 ? 14.524 -8.615 -8.909 1.00 66.50 102 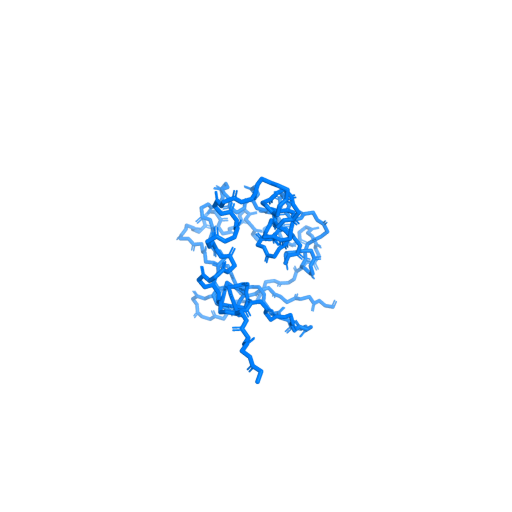THR A O 1
ATOM 844 N N . GLU A 1 103 ? 16.106 -8.867 -10.493 1.00 58.47 103 GLU A N 1
ATOM 845 C CA . GLU A 1 103 ? 15.302 -9.713 -11.372 1.00 58.47 103 GLU A CA 1
ATOM 846 C C . GLU A 1 103 ? 15.407 -11.158 -10.895 1.00 58.47 103 GLU A C 1
ATOM 848 O O . GLU A 1 103 ? 16.417 -11.821 -11.123 1.00 58.47 103 GLU A O 1
ATOM 853 N N . ASP A 1 104 ? 14.360 -11.656 -10.243 1.00 48.28 104 ASP A N 1
ATOM 854 C CA . ASP A 1 104 ? 14.195 -13.090 -10.050 1.00 48.28 104 ASP A CA 1
ATOM 855 C C . ASP A 1 104 ? 13.132 -13.544 -11.047 1.00 48.28 104 ASP A C 1
ATOM 857 O O . ASP A 1 104 ? 12.024 -13.013 -11.066 1.00 48.28 104 ASP A O 1
ATOM 861 N N . ALA A 1 105 ? 13.512 -14.428 -11.966 1.00 42.50 105 ALA A N 1
ATOM 862 C CA . ALA A 1 105 ? 12.752 -14.858 -13.140 1.00 42.50 105 ALA A CA 1
ATOM 863 C C . ALA A 1 105 ? 11.215 -14.679 -13.016 1.00 42.50 105 ALA A C 1
ATOM 865 O O . ALA A 1 105 ? 10.527 -15.494 -12.404 1.00 42.50 105 ALA A O 1
ATOM 866 N N . ARG A 1 106 ? 10.686 -13.627 -13.672 1.00 44.00 106 ARG A N 1
ATOM 867 C CA . ARG A 1 106 ? 9.262 -13.209 -13.776 1.00 44.00 106 ARG A CA 1
ATOM 868 C C . ARG A 1 106 ? 8.679 -12.360 -12.633 1.00 44.00 106 ARG A C 1
ATOM 870 O O . ARG A 1 106 ? 7.507 -11.999 -12.719 1.00 44.00 106 ARG A O 1
ATOM 877 N N . ILE A 1 107 ? 9.453 -12.023 -11.602 1.00 43.50 107 ILE A N 1
ATOM 878 C CA . ILE A 1 107 ? 9.037 -11.199 -10.459 1.00 43.50 107 ILE A CA 1
ATOM 879 C C . ILE A 1 107 ? 10.188 -10.259 -10.064 1.00 43.50 107 ILE A C 1
ATOM 881 O O . ILE A 1 107 ? 11.197 -10.673 -9.494 1.00 43.50 107 ILE A O 1
ATOM 885 N N . HIS A 1 108 ? 10.031 -8.966 -10.344 1.00 50.75 108 HIS A N 1
ATOM 886 C CA . HIS A 1 108 ? 11.029 -7.960 -9.989 1.00 50.75 108 HIS A CA 1
ATOM 887 C C . HIS A 1 108 ? 10.875 -7.592 -8.507 1.00 50.75 108 HIS A C 1
ATOM 889 O O . HIS A 1 108 ? 9.840 -7.080 -8.070 1.00 50.75 108 HIS A O 1
ATOM 895 N N . THR A 1 109 ? 11.893 -7.913 -7.712 1.00 44.16 109 THR A N 1
ATOM 896 C CA . THR A 1 109 ? 11.891 -7.725 -6.257 1.00 44.16 109 THR A CA 1
ATOM 897 C C . THR A 1 109 ? 12.891 -6.632 -5.888 1.00 44.16 109 THR A C 1
ATOM 899 O O . THR A 1 109 ? 14.016 -6.625 -6.386 1.00 44.16 109 THR A O 1
ATOM 902 N N . LEU A 1 110 ? 12.484 -5.686 -5.037 1.00 44.06 110 LEU A N 1
ATOM 903 C CA . LEU A 1 110 ? 13.320 -4.579 -4.563 1.00 44.06 110 LEU A CA 1
ATOM 904 C C . LEU A 1 110 ? 13.903 -4.894 -3.188 1.00 44.06 110 LEU A C 1
ATOM 906 O O . LEU A 1 110 ? 13.172 -5.301 -2.278 1.00 44.06 110 LEU A O 1
ATOM 910 N N . ARG A 1 111 ? 15.211 -4.667 -3.031 1.00 38.50 111 ARG A N 1
ATOM 911 C CA . ARG A 1 111 ? 15.947 -4.840 -1.773 1.00 38.50 111 ARG A CA 1
ATOM 912 C C . ARG A 1 111 ? 16.603 -3.517 -1.367 1.00 38.50 111 ARG A C 1
ATOM 914 O O . ARG A 1 111 ? 17.224 -2.866 -2.203 1.00 38.50 111 ARG A O 1
ATOM 921 N N . ASN A 1 112 ? 16.464 -3.143 -0.094 1.00 37.31 112 ASN A N 1
ATOM 922 C CA . ASN A 1 112 ? 17.218 -2.041 0.512 1.00 37.31 112 ASN A CA 1
ATOM 923 C C . ASN A 1 112 ? 18.639 -2.499 0.868 1.00 37.31 112 ASN A C 1
ATOM 925 O O . ASN A 1 112 ? 18.812 -3.628 1.340 1.00 37.31 112 ASN A O 1
ATOM 929 N N . LEU A 1 113 ? 19.617 -1.624 0.614 1.00 40.22 113 LEU A N 1
ATOM 930 C CA . LEU A 1 113 ? 21.007 -1.743 1.068 1.00 40.22 113 LEU A CA 1
ATOM 931 C C . LEU A 1 113 ? 21.157 -1.225 2.501 1.00 40.22 113 LEU A C 1
ATOM 933 O O . LEU A 1 113 ? 20.514 -0.201 2.820 1.00 40.22 113 LEU A O 1
#

Nearest PDB structures (foldseek):
  5gvx-assembly1_A  TM=5.682E-01  e=2.726E-02  Mycobacterium tuberculosis H37Rv
  3ztw-assembly1_A  TM=5.787E-01  e=4.272E-01  Thermus thermophilus HB27
  3ztw-assembly1_B  TM=5.780E-01  e=7.501E-01  Thermus thermophilus HB27
  9g6k-assembly1_LU  TM=5.705E-01  e=2.970E+00  Toxoplasma gondii
  5tgm-assembly1_c0  TM=5.177E-01  e=5.909E+00  Saccharomyces cerevisiae

Sequence (113 aa):
MQFLEPHDILRLRSTSKEFRDKLEPVLAAMFDINASLRQFFEKPAEFRTQLGHCNALIHGDLPLRFFQRTIRPDTLLSIMIEDHRSFTLLEDYILKGGYCVTEDARIHTLRNL

Solvent-accessible surface area (backbone atoms only — not comparable to full-atom values): 6743 Å² total; per-residue (Å²): 136,87,76,85,49,75,69,52,54,53,50,45,40,73,74,31,65,71,54,30,66,63,45,50,62,54,55,51,60,68,70,36,62,50,70,68,33,45,84,78,33,95,54,31,66,61,53,52,50,50,28,62,77,32,65,40,41,81,38,73,64,53,59,54,29,54,77,67,72,54,89,65,89,91,72,60,53,31,46,47,57,85,47,70,69,36,40,54,54,50,48,54,54,39,49,75,71,74,45,48,83,42,82,46,96,97,47,44,33,40,50,85,132

Foldseek 3Di:
DDDDDPVNLVVCLVPDPVSVVVCVVVVCVLQPVQVLCCLPDVGVVVLVVLCVVQVKDWDDDSVVCSVVSDDDPFDKTKIAGDDPVSVVSNCVVCVVRVWDWDDDPRITIIGDD